Protein AF-A0A8S9ULP1-F1 (afdb_monomer_lite)

Sequence (99 aa):
MKEGSFRSEKENVDEDILQCGKGPFAVEVDIMQPIDPDKAPKGVRITPGGIRKGAAGISVAFIHPKGNDATALSGEGVLIELVQAPDNIIKAFEAIKEK

Structure (mmCIF, N/CA/C/O backbone):
data_AF-A0A8S9ULP1-F1
#
_entry.id   AF-A0A8S9ULP1-F1
#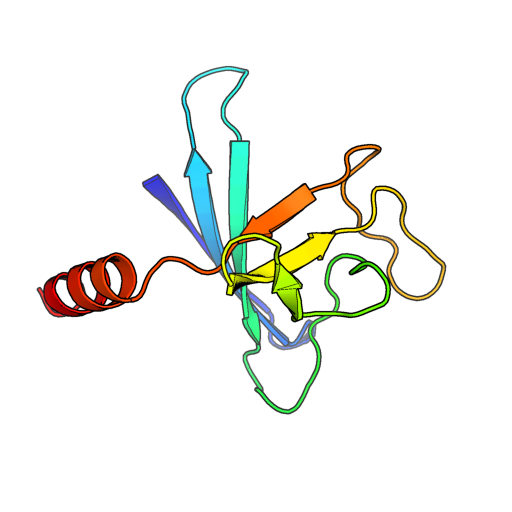
loop_
_atom_site.group_PDB
_atom_site.id
_atom_site.type_symbol
_atom_site.label_atom_id
_atom_site.label_alt_id
_atom_site.label_comp_id
_atom_site.label_asym_id
_atom_site.label_entity_id
_atom_site.label_seq_id
_atom_site.pdbx_PDB_ins_code
_atom_site.Cartn_x
_atom_site.Cartn_y
_atom_site.Cartn_z
_atom_site.occupancy
_atom_site.B_iso_or_equiv
_atom_site.auth_seq_id
_atom_site.auth_comp_id
_atom_site.auth_asym_id
_atom_site.auth_atom_id
_atom_site.pdbx_PDB_model_num
ATOM 1 N N . MET A 1 1 ? -0.598 6.091 14.128 1.00 67.00 1 MET A N 1
ATOM 2 C CA . MET A 1 1 ? -1.226 7.428 14.149 1.00 67.00 1 MET A CA 1
ATOM 3 C C . MET A 1 1 ? -0.745 8.157 12.904 1.00 67.00 1 MET A C 1
ATOM 5 O O . MET A 1 1 ? 0.268 7.736 12.359 1.00 67.00 1 MET A O 1
ATOM 9 N N . LYS A 1 2 ? -1.487 9.141 12.387 1.00 81.88 2 LYS A N 1
ATOM 10 C CA . LYS A 1 2 ? -1.011 9.937 11.248 1.00 81.88 2 LYS A CA 1
ATOM 11 C C . LYS A 1 2 ? 0.056 10.902 11.750 1.00 81.88 2 LYS A C 1
ATOM 13 O O . LYS A 1 2 ? -0.243 11.701 12.632 1.00 81.88 2 LYS A O 1
ATOM 18 N N . GLU A 1 3 ? 1.260 10.790 11.211 1.00 92.44 3 GLU A N 1
ATOM 19 C CA . GLU A 1 3 ? 2.411 11.614 11.590 1.00 92.44 3 GLU A CA 1
ATOM 20 C C . GLU A 1 3 ? 2.602 12.786 10.620 1.00 92.44 3 GLU A C 1
ATOM 22 O O . GLU A 1 3 ? 3.094 13.842 11.013 1.00 92.44 3 GLU A O 1
ATOM 27 N N . GLY A 1 4 ? 2.154 12.648 9.368 1.00 92.38 4 GLY A N 1
ATOM 28 C CA . GLY A 1 4 ? 2.298 13.704 8.372 1.00 92.38 4 GLY A CA 1
ATOM 29 C C . GLY A 1 4 ? 1.464 13.498 7.115 1.00 92.38 4 GLY A C 1
ATOM 30 O O . GLY A 1 4 ? 0.715 12.528 6.982 1.00 92.38 4 GLY A O 1
ATOM 31 N N . SER A 1 5 ? 1.614 14.444 6.195 1.00 92.62 5 SER A N 1
ATOM 32 C CA . SER A 1 5 ? 1.148 14.340 4.816 1.00 92.62 5 SER A CA 1
ATOM 33 C C . SER A 1 5 ? 2.210 14.907 3.884 1.00 92.62 5 SER A C 1
ATOM 35 O O . SER A 1 5 ? 2.898 15.869 4.240 1.00 92.62 5 SER A O 1
ATOM 37 N N . PHE A 1 6 ? 2.299 14.357 2.681 1.00 91.00 6 PHE A N 1
ATOM 38 C CA . PHE A 1 6 ? 3.182 14.837 1.627 1.00 91.00 6 PHE A CA 1
ATOM 39 C C . PHE A 1 6 ? 2.437 14.874 0.292 1.00 91.00 6 PHE A C 1
ATOM 41 O O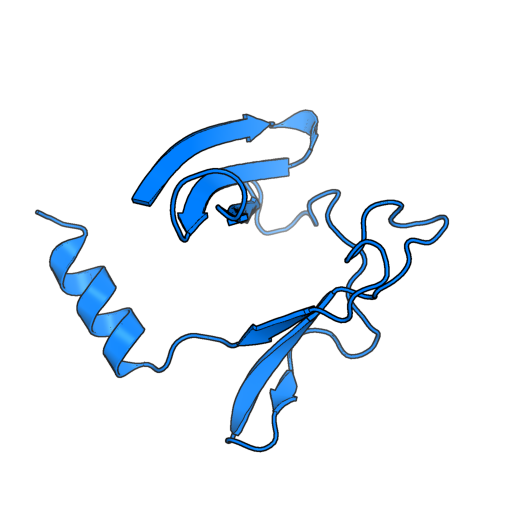 . PHE A 1 6 ? 1.572 14.051 0.015 1.00 91.00 6 PHE A O 1
ATOM 48 N N . ARG A 1 7 ? 2.743 15.871 -0.541 1.00 92.12 7 ARG A N 1
ATOM 49 C CA . ARG A 1 7 ? 2.105 16.047 -1.847 1.00 92.12 7 ARG A CA 1
ATOM 50 C C . ARG A 1 7 ? 3.143 16.450 -2.883 1.00 92.12 7 ARG A C 1
ATOM 52 O O . ARG A 1 7 ? 3.856 17.435 -2.702 1.00 92.12 7 ARG A O 1
ATOM 59 N N . SER A 1 8 ? 3.195 15.715 -3.989 1.00 88.19 8 SER A N 1
ATOM 60 C CA . SER A 1 8 ? 4.108 15.940 -5.107 1.00 88.19 8 SER A CA 1
ATOM 61 C C . SER A 1 8 ? 3.380 15.818 -6.441 1.00 88.19 8 SER A C 1
ATOM 63 O O . SER A 1 8 ? 3.087 14.722 -6.918 1.00 88.19 8 SER A O 1
ATOM 65 N N . GLU A 1 9 ? 3.146 16.954 -7.099 1.00 8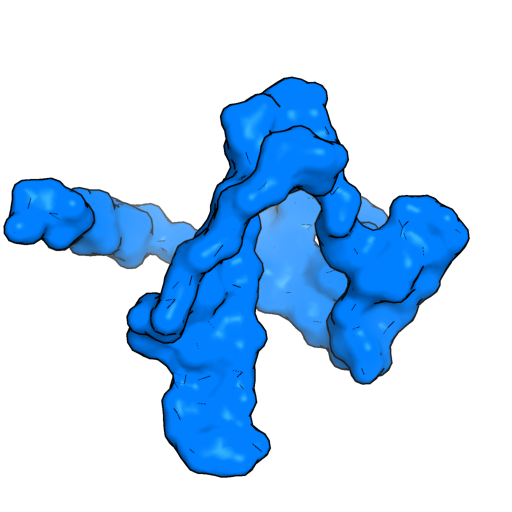9.88 9 GLU A N 1
ATOM 66 C CA . GLU A 1 9 ? 2.570 16.990 -8.451 1.00 89.88 9 GLU A CA 1
ATOM 67 C C . GLU A 1 9 ? 3.488 16.325 -9.483 1.00 89.88 9 GLU A C 1
ATOM 69 O O . GLU A 1 9 ? 3.022 15.636 -10.387 1.00 89.88 9 GLU A O 1
ATOM 74 N N . LYS A 1 10 ? 4.808 16.479 -9.319 1.00 85.25 10 LYS A N 1
ATOM 75 C CA . LYS A 1 10 ? 5.817 15.892 -10.211 1.00 85.25 10 LYS A CA 1
ATOM 76 C C . LYS A 1 10 ? 5.780 14.362 -10.202 1.00 85.25 10 LYS A C 1
ATOM 78 O O . LYS A 1 10 ? 6.000 13.741 -11.239 1.00 85.25 10 LYS A O 1
ATOM 83 N N . GLU A 1 11 ? 5.555 13.769 -9.034 1.00 81.06 11 GLU A N 1
ATOM 84 C CA . GLU A 1 11 ? 5.514 12.312 -8.865 1.00 81.06 11 GLU A CA 1
ATOM 85 C C . GLU A 1 11 ? 4.084 11.748 -8.936 1.00 81.06 11 GLU A C 1
ATOM 87 O O . GLU A 1 11 ? 3.910 10.531 -8.909 1.00 81.06 11 GLU A O 1
ATOM 92 N N . ASN A 1 12 ? 3.079 12.619 -9.100 1.00 84.00 12 ASN A N 1
ATOM 93 C CA . ASN A 1 12 ? 1.651 12.302 -9.072 1.00 84.00 12 ASN A CA 1
ATOM 94 C C . ASN A 1 12 ? 1.197 11.619 -7.769 1.00 84.00 12 ASN A C 1
ATOM 96 O O . ASN A 1 12 ? 0.431 10.659 -7.810 1.00 84.00 12 ASN A O 1
ATOM 100 N N . VAL A 1 13 ? 1.676 12.097 -6.619 1.00 84.88 13 VAL A N 1
ATOM 101 C CA . VAL A 1 13 ? 1.423 11.477 -5.307 1.00 84.88 13 VAL A CA 1
ATOM 102 C C . VAL A 1 13 ? 0.869 12.491 -4.316 1.00 84.88 13 VAL A C 1
ATOM 104 O O . VAL A 1 13 ? 1.387 13.599 -4.189 1.00 84.88 13 VAL A O 1
ATOM 107 N N . ASP A 1 14 ? -0.163 12.080 -3.593 1.00 87.56 14 ASP A N 1
ATOM 108 C CA . ASP A 1 14 ? -0.683 12.705 -2.382 1.00 87.56 14 ASP A CA 1
ATOM 109 C C . ASP A 1 14 ? -0.739 11.611 -1.315 1.00 87.56 14 ASP A C 1
ATOM 111 O O . ASP A 1 14 ? -1.368 10.580 -1.540 1.00 87.56 14 ASP A O 1
ATOM 115 N N . GLU A 1 15 ? -0.026 11.761 -0.207 1.00 87.00 15 GLU A N 1
ATOM 116 C CA . GLU A 1 15 ? 0.166 10.672 0.747 1.00 87.00 15 GLU A CA 1
ATOM 117 C C . GLU A 1 15 ? -0.023 11.100 2.193 1.00 87.00 15 GLU A C 1
ATOM 119 O O . GLU A 1 15 ? 0.341 12.206 2.602 1.00 87.00 15 GLU A O 1
ATOM 124 N N . ASP A 1 16 ? -0.584 10.176 2.966 1.00 88.69 16 ASP A N 1
ATOM 125 C CA . ASP A 1 16 ? -0.634 10.246 4.415 1.00 88.69 16 ASP A CA 1
ATOM 126 C C . ASP A 1 16 ? 0.430 9.325 4.998 1.00 88.69 16 ASP A C 1
ATOM 128 O O . ASP A 1 16 ? 0.426 8.118 4.758 1.00 88.69 16 ASP A O 1
ATOM 132 N N . ILE A 1 17 ? 1.309 9.910 5.805 1.00 86.75 17 ILE A N 1
ATOM 133 C CA . ILE A 1 17 ? 2.401 9.216 6.477 1.00 86.75 17 ILE A CA 1
ATOM 134 C C . ILE A 1 17 ? 1.866 8.747 7.824 1.00 86.75 17 ILE A C 1
ATOM 136 O O . ILE A 1 17 ? 1.510 9.557 8.692 1.00 86.75 17 ILE A O 1
ATOM 140 N N . LEU A 1 18 ? 1.743 7.436 7.996 1.00 88.69 18 LEU A N 1
ATOM 141 C CA . LEU A 1 18 ? 1.236 6.824 9.218 1.00 88.69 18 LEU A CA 1
ATOM 142 C C . LEU A 1 18 ? 2.360 6.093 9.940 1.00 88.69 18 LEU A C 1
ATOM 144 O O . LEU A 1 18 ? 3.127 5.378 9.322 1.00 88.69 18 LEU A O 1
ATOM 148 N N . GLN A 1 19 ? 2.392 6.153 11.265 1.00 88.31 19 GLN A N 1
ATOM 149 C CA . GLN A 1 19 ? 3.275 5.304 12.060 1.00 88.31 19 GLN A CA 1
ATOM 150 C C . GLN A 1 19 ? 2.484 4.225 12.800 1.00 88.31 19 GLN A C 1
ATOM 152 O O . GLN A 1 19 ? 1.489 4.503 13.484 1.00 88.31 19 GLN A O 1
ATOM 157 N N . CYS A 1 20 ? 2.950 2.985 12.715 1.00 85.62 20 CYS A N 1
ATOM 158 C CA . CYS A 1 20 ? 2.477 1.859 13.504 1.00 85.62 20 CYS A CA 1
ATOM 159 C C . CYS A 1 20 ? 3.553 1.433 14.513 1.00 85.62 20 CYS A C 1
ATOM 161 O O . CYS A 1 20 ? 4.688 1.149 14.147 1.00 85.62 20 CYS A O 1
ATOM 163 N N . GLY A 1 21 ? 3.202 1.374 15.799 1.00 83.38 21 GLY A N 1
ATOM 164 C CA . GLY A 1 21 ? 4.143 1.042 16.875 1.00 83.38 21 GLY A CA 1
ATOM 165 C C . GLY A 1 21 ? 4.840 2.258 17.503 1.00 83.38 21 GLY A C 1
ATOM 166 O O . GLY A 1 21 ? 4.449 3.408 17.286 1.00 83.38 21 GLY A O 1
ATOM 167 N N . LYS A 1 22 ? 5.831 1.992 18.365 1.00 80.12 22 LYS A N 1
ATOM 168 C CA . LYS A 1 22 ? 6.575 2.998 19.145 1.00 80.12 22 LYS A CA 1
ATOM 169 C C . LYS A 1 22 ? 8.043 2.602 19.300 1.00 80.12 22 LYS A C 1
ATOM 171 O O . LYS A 1 22 ? 8.366 1.416 19.355 1.00 80.12 22 LYS A O 1
ATOM 176 N N . GLY A 1 23 ? 8.904 3.602 19.484 1.00 78.94 23 GLY A N 1
ATOM 177 C CA . GLY A 1 23 ? 10.329 3.390 19.731 1.00 78.94 23 GLY A CA 1
ATOM 178 C C . GLY A 1 23 ? 11.067 2.856 18.495 1.00 78.94 23 GLY A C 1
ATOM 179 O O . GLY A 1 23 ? 10.583 3.038 17.381 1.00 78.94 23 GLY A O 1
ATOM 180 N N . PRO A 1 24 ? 12.215 2.180 18.672 1.00 77.00 24 PRO A N 1
ATOM 181 C CA . PRO A 1 24 ? 13.083 1.755 17.566 1.00 77.00 24 PRO A CA 1
ATOM 182 C C . PRO A 1 24 ? 12.453 0.793 16.546 1.00 77.00 24 PRO A C 1
ATOM 184 O O . PRO A 1 24 ? 13.047 0.547 15.505 1.00 77.00 24 PRO A O 1
ATOM 187 N N . PHE A 1 25 ? 11.283 0.227 16.850 1.00 71.31 25 PHE A N 1
ATOM 188 C CA . PHE A 1 25 ? 10.572 -0.731 15.999 1.00 71.31 25 PHE A CA 1
ATOM 189 C C . PHE A 1 25 ? 9.291 -0.153 15.390 1.00 71.31 25 PHE A C 1
ATOM 191 O O . PHE A 1 25 ? 8.458 -0.904 14.886 1.00 71.31 25 PHE A O 1
ATOM 198 N N . ALA A 1 26 ? 9.086 1.161 15.497 1.00 75.94 26 ALA A N 1
ATOM 199 C CA . ALA A 1 26 ? 7.983 1.810 14.817 1.00 75.94 26 ALA A CA 1
ATOM 200 C C . ALA A 1 26 ? 8.158 1.689 13.295 1.00 75.94 26 ALA A C 1
ATOM 202 O O . ALA A 1 26 ? 9.255 1.878 12.773 1.00 75.94 26 ALA A O 1
ATOM 203 N N . VAL A 1 27 ? 7.071 1.357 12.606 1.00 73.44 27 VAL A N 1
ATOM 204 C CA . VAL A 1 27 ? 7.021 1.215 11.151 1.00 73.44 27 VAL A CA 1
ATOM 205 C C . VAL A 1 27 ? 6.247 2.393 10.589 1.00 73.44 27 VAL A C 1
ATOM 207 O O . VAL A 1 27 ? 5.100 2.615 10.978 1.00 73.44 27 VAL A O 1
ATOM 210 N N . GLU A 1 28 ? 6.873 3.129 9.681 1.00 82.12 28 GLU A N 1
ATOM 211 C CA . GLU A 1 28 ? 6.201 4.124 8.856 1.00 82.12 28 GLU A CA 1
ATOM 212 C C . GLU A 1 28 ? 5.485 3.430 7.689 1.00 82.12 28 GLU A C 1
ATOM 214 O O . GLU A 1 28 ? 5.982 2.462 7.111 1.00 82.12 28 GLU A O 1
ATOM 219 N N . VAL A 1 29 ? 4.271 3.880 7.403 1.00 81.62 29 VAL A N 1
ATOM 220 C CA . 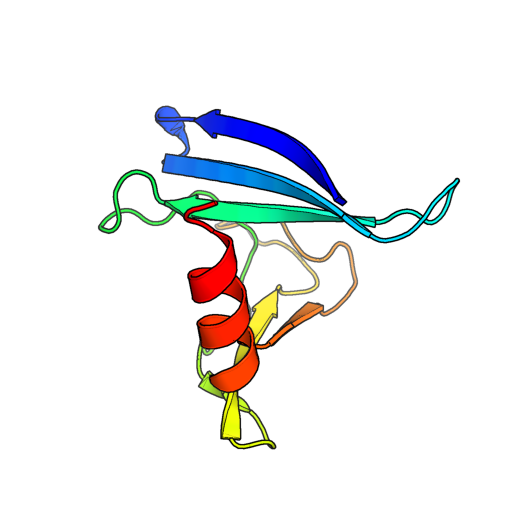VAL A 1 29 ? 3.374 3.364 6.378 1.00 81.62 29 VAL A CA 1
ATOM 221 C C . VAL A 1 29 ? 2.824 4.557 5.614 1.00 81.62 29 VAL A C 1
ATOM 223 O O . VAL A 1 29 ? 1.940 5.259 6.108 1.00 81.62 29 VAL A O 1
ATOM 226 N N . ASP A 1 30 ? 3.308 4.732 4.391 1.00 81.00 30 ASP A N 1
ATOM 227 C CA . ASP A 1 30 ? 2.840 5.783 3.494 1.00 81.00 30 ASP A CA 1
ATOM 228 C C . ASP A 1 30 ? 1.630 5.289 2.706 1.00 81.00 30 ASP A C 1
ATOM 230 O O . ASP A 1 30 ? 1.709 4.389 1.861 1.00 81.00 30 ASP A O 1
ATOM 234 N N . ILE A 1 31 ? 0.472 5.870 3.005 1.00 80.31 31 ILE A N 1
ATOM 235 C CA . ILE A 1 31 ? -0.761 5.629 2.264 1.00 80.31 31 ILE A CA 1
ATOM 236 C C . ILE A 1 31 ? -0.828 6.656 1.140 1.00 80.31 31 ILE A C 1
ATOM 238 O O . ILE A 1 31 ? -1.276 7.783 1.335 1.00 80.31 31 ILE A O 1
ATOM 242 N N . MET A 1 32 ? -0.375 6.250 -0.041 1.00 78.62 32 MET A N 1
ATOM 243 C CA . MET A 1 32 ? -0.383 7.076 -1.245 1.00 78.62 32 MET A CA 1
ATOM 244 C C . MET A 1 32 ? -1.702 6.954 -2.013 1.00 78.62 32 MET A C 1
ATOM 246 O O . MET A 1 32 ? -2.207 5.851 -2.240 1.00 78.62 32 MET A O 1
ATOM 250 N N . GLN A 1 33 ? -2.200 8.082 -2.509 1.00 79.50 33 GLN A N 1
ATOM 251 C CA . GLN A 1 33 ? -3.200 8.162 -3.568 1.00 79.50 33 GLN A CA 1
ATOM 252 C C . GLN A 1 33 ? -2.644 8.973 -4.753 1.00 79.50 33 GLN A C 1
ATOM 254 O O . GLN A 1 33 ? -1.873 9.918 -4.555 1.00 79.50 33 GLN A O 1
ATOM 259 N N . PRO A 1 34 ? -3.001 8.625 -5.999 1.00 77.94 34 PRO A N 1
ATOM 260 C CA . PRO A 1 34 ? -2.624 9.434 -7.146 1.00 77.94 34 PRO A CA 1
ATOM 261 C C . PRO A 1 34 ? -3.379 10.770 -7.138 1.00 77.94 34 PRO A C 1
ATOM 263 O O . PRO A 1 34 ? -4.584 10.800 -6.892 1.00 77.94 34 PRO A O 1
ATOM 266 N N . ILE A 1 35 ? -2.682 11.874 -7.434 1.00 85.25 35 ILE A N 1
ATOM 267 C CA . ILE A 1 35 ? -3.323 13.196 -7.596 1.00 85.25 35 ILE A CA 1
ATOM 268 C C . ILE A 1 35 ? -4.218 13.197 -8.842 1.00 85.25 35 ILE A C 1
ATOM 270 O O . ILE A 1 35 ? -5.354 13.664 -8.802 1.00 85.25 35 ILE A O 1
ATOM 274 N N . ASP A 1 36 ? -3.684 12.678 -9.943 1.00 84.00 36 ASP A N 1
ATOM 275 C CA . ASP A 1 36 ? -4.384 12.402 -11.190 1.00 84.00 36 ASP A CA 1
ATOM 276 C C . ASP A 1 36 ? -4.650 10.889 -11.273 1.00 84.00 36 ASP A C 1
ATOM 278 O O . ASP A 1 36 ? -3.688 10.123 -11.414 1.00 84.00 36 ASP A O 1
ATOM 282 N N . PRO A 1 37 ? -5.916 10.443 -11.182 1.00 77.50 37 PRO A N 1
ATOM 283 C CA . PRO A 1 37 ? -6.264 9.024 -11.162 1.00 77.50 37 PRO A CA 1
ATOM 284 C C . PRO A 1 37 ? -5.917 8.292 -12.467 1.00 77.50 37 PRO A C 1
ATOM 286 O O . PRO A 1 37 ? -5.788 7.068 -12.449 1.00 77.50 37 PRO A O 1
ATOM 289 N N . ASP A 1 38 ? -5.715 9.017 -13.572 1.00 77.25 38 ASP A N 1
ATOM 290 C CA . ASP A 1 38 ? -5.375 8.440 -14.875 1.00 77.25 38 ASP A CA 1
ATOM 291 C C . ASP A 1 38 ? -3.855 8.252 -15.065 1.00 77.25 38 ASP A C 1
ATOM 293 O O . ASP A 1 38 ? -3.408 7.693 -16.073 1.00 77.25 38 ASP A O 1
ATOM 297 N N . LYS A 1 39 ? -3.027 8.687 -14.100 1.00 62.75 39 LYS A N 1
ATOM 298 C CA . LYS A 1 39 ? -1.562 8.546 -14.130 1.00 62.75 39 LYS A CA 1
ATOM 299 C C . LYS A 1 39 ? -1.057 7.646 -13.001 1.00 62.75 39 LYS A C 1
ATOM 301 O O . LYS A 1 39 ? -1.339 7.862 -11.827 1.00 62.75 39 LYS A O 1
ATOM 306 N N . ALA A 1 40 ? -0.223 6.662 -13.334 1.00 57.41 40 ALA A N 1
ATOM 307 C CA . ALA A 1 40 ? 0.422 5.831 -12.318 1.00 57.41 40 ALA A CA 1
ATOM 308 C C . ALA A 1 40 ? 1.496 6.641 -11.554 1.00 57.41 40 ALA A C 1
ATOM 310 O O . ALA A 1 40 ? 2.362 7.236 -12.204 1.00 57.41 40 ALA A O 1
ATOM 311 N N . PRO A 1 41 ? 1.482 6.672 -10.208 1.00 59.56 41 PRO A N 1
ATOM 312 C CA . PRO A 1 41 ? 2.558 7.281 -9.430 1.00 59.56 41 PRO A CA 1
ATOM 313 C C . PRO A 1 41 ? 3.868 6.498 -9.607 1.00 59.56 41 PRO A C 1
ATOM 315 O O . PRO A 1 41 ? 3.845 5.287 -9.859 1.00 59.56 41 PRO A O 1
ATOM 318 N N . LYS A 1 42 ? 5.027 7.160 -9.455 1.00 65.38 42 LYS A N 1
ATOM 319 C CA . LYS A 1 42 ? 6.340 6.482 -9.443 1.00 65.38 42 LYS A CA 1
ATOM 320 C C . LYS A 1 42 ? 6.526 5.710 -8.129 1.00 65.38 42 LYS A C 1
ATOM 322 O O . LYS A 1 42 ? 7.222 6.156 -7.227 1.00 65.38 42 LYS A O 1
ATOM 327 N N . GLY A 1 43 ? 5.834 4.581 -8.009 1.00 71.44 43 GLY A N 1
ATOM 328 C CA . GLY A 1 43 ? 5.704 3.823 -6.767 1.00 71.44 43 GLY A CA 1
ATOM 329 C C . GLY A 1 43 ? 6.633 2.614 -6.638 1.00 71.44 43 GLY A C 1
ATOM 330 O O . GLY A 1 43 ? 7.544 2.375 -7.433 1.00 71.44 43 GLY A O 1
ATOM 331 N N . VAL A 1 44 ? 6.360 1.823 -5.605 1.00 79.62 44 VAL A N 1
ATOM 332 C CA . VAL A 1 44 ? 7.005 0.533 -5.344 1.00 79.62 44 VAL A CA 1
ATOM 333 C C . VAL A 1 44 ? 6.693 -0.494 -6.432 1.00 79.62 44 VAL A C 1
ATOM 335 O O . VAL A 1 44 ? 5.605 -0.516 -7.013 1.00 79.62 44 VAL A O 1
ATOM 338 N N . ARG A 1 45 ? 7.634 -1.406 -6.683 1.00 88.25 45 ARG A N 1
ATOM 339 C CA . ARG A 1 45 ? 7.414 -2.525 -7.597 1.00 88.25 45 ARG A CA 1
ATOM 340 C C . ARG A 1 45 ? 6.328 -3.447 -7.050 1.00 88.25 45 ARG A C 1
ATOM 342 O O . ARG A 1 45 ? 6.559 -4.175 -6.089 1.00 88.25 45 ARG A O 1
ATOM 349 N N . ILE A 1 46 ? 5.182 -3.506 -7.715 1.00 90.19 46 ILE A N 1
ATOM 350 C CA . ILE A 1 46 ? 4.147 -4.507 -7.433 1.00 90.19 46 ILE A CA 1
ATOM 351 C C . ILE A 1 46 ? 4.504 -5.829 -8.126 1.00 90.19 46 ILE A C 1
ATOM 353 O O . ILE A 1 46 ? 5.032 -5.859 -9.241 1.00 90.19 46 ILE A O 1
ATOM 357 N N . THR A 1 47 ? 4.252 -6.948 -7.450 1.00 91.38 47 THR A N 1
ATOM 358 C CA . THR A 1 47 ? 4.401 -8.285 -8.044 1.00 91.38 47 THR A CA 1
ATOM 359 C C . THR A 1 47 ? 3.459 -8.470 -9.245 1.00 91.38 47 THR A C 1
ATOM 361 O O . THR A 1 47 ? 2.377 -7.873 -9.285 1.00 91.38 47 THR A O 1
ATOM 364 N N . PRO A 1 48 ? 3.818 -9.315 -10.230 1.00 89.19 48 PRO A N 1
ATOM 365 C CA . PRO A 1 48 ? 2.910 -9.643 -11.323 1.00 89.19 48 PRO A CA 1
ATOM 366 C C . PRO A 1 48 ? 1.551 -10.142 -10.810 1.00 89.19 48 PRO A C 1
ATOM 368 O O . PRO A 1 48 ? 1.482 -10.940 -9.877 1.00 89.19 48 PRO A O 1
ATOM 371 N N . GLY A 1 49 ? 0.471 -9.676 -11.438 1.00 86.25 49 GLY A N 1
ATOM 372 C CA . GLY A 1 49 ? -0.906 -10.030 -11.076 1.00 86.25 49 GLY A CA 1
ATOM 373 C C . GLY A 1 49 ? -1.688 -8.928 -10.360 1.00 86.25 49 GLY A C 1
ATOM 374 O O . GLY A 1 49 ? -2.900 -9.067 -10.240 1.00 86.25 49 GLY A O 1
ATOM 375 N N . GLY A 1 50 ? -1.032 -7.840 -9.934 1.00 86.38 50 GLY A N 1
ATOM 376 C CA . GLY A 1 50 ? -1.707 -6.649 -9.404 1.00 86.38 50 GLY A CA 1
ATOM 377 C C . GLY A 1 50 ? -2.678 -6.952 -8.255 1.00 86.38 50 GLY A C 1
ATOM 378 O O . GLY A 1 50 ? -2.455 -7.876 -7.465 1.00 86.38 50 GLY A O 1
ATOM 379 N N . ILE A 1 51 ? -3.756 -6.166 -8.173 1.00 90.44 51 ILE A N 1
ATOM 380 C CA . ILE A 1 51 ? -4.854 -6.394 -7.227 1.00 90.44 51 ILE A CA 1
ATOM 381 C C . ILE A 1 51 ? -5.678 -7.596 -7.697 1.00 90.44 51 ILE A C 1
ATOM 383 O O . ILE A 1 51 ? -6.226 -7.591 -8.799 1.00 90.44 51 ILE A O 1
ATOM 387 N N . ARG A 1 52 ? -5.809 -8.613 -6.844 1.00 91.62 52 ARG A N 1
ATOM 388 C CA . ARG A 1 52 ? -6.567 -9.840 -7.137 1.00 91.62 52 ARG A CA 1
ATOM 389 C C . ARG A 1 52 ? -7.249 -10.397 -5.895 1.00 91.62 52 ARG A C 1
ATOM 391 O O . ARG A 1 52 ? -6.938 -9.996 -4.781 1.00 91.62 52 ARG A O 1
ATOM 398 N N . LYS A 1 53 ? -8.173 -11.343 -6.065 1.00 91.81 53 LYS A N 1
ATOM 399 C CA . LYS A 1 53 ? -8.789 -12.041 -4.930 1.00 91.81 53 LYS A CA 1
ATOM 400 C C . LYS A 1 53 ? -7.799 -13.029 -4.312 1.00 91.81 53 LYS A C 1
ATOM 402 O O . LYS A 1 53 ? -7.297 -13.914 -5.000 1.00 91.81 53 LYS A O 1
ATOM 407 N N . GLY A 1 54 ? -7.502 -12.838 -3.028 1.00 88.00 54 GLY A N 1
ATOM 408 C CA . GLY A 1 54 ? -6.710 -13.761 -2.219 1.00 88.00 54 GLY A CA 1
ATOM 409 C C . GLY A 1 54 ? -7.533 -14.961 -1.742 1.00 88.00 54 GLY A C 1
ATOM 410 O O . GLY A 1 54 ? -8.728 -15.065 -2.021 1.00 88.00 54 GLY A O 1
ATOM 411 N N . ALA A 1 55 ? -6.904 -15.853 -0.972 1.00 87.56 55 ALA A N 1
ATOM 412 C CA . ALA A 1 55 ? -7.532 -17.088 -0.486 1.00 87.56 55 ALA A CA 1
ATOM 413 C C . ALA A 1 55 ? -8.794 -16.847 0.366 1.00 87.56 55 ALA A C 1
ATOM 415 O O . ALA A 1 55 ? -9.719 -17.650 0.343 1.00 87.56 55 ALA A O 1
ATOM 416 N N . ALA A 1 56 ? -8.857 -15.716 1.073 1.00 84.81 56 ALA A N 1
ATOM 417 C CA . ALA A 1 56 ? -10.012 -15.316 1.875 1.00 84.81 56 ALA A CA 1
ATOM 418 C C . ALA A 1 56 ? -11.130 -14.624 1.062 1.00 84.81 56 ALA A C 1
ATOM 420 O O . ALA A 1 56 ? -12.085 -14.119 1.643 1.00 84.81 56 ALA A O 1
ATOM 421 N N .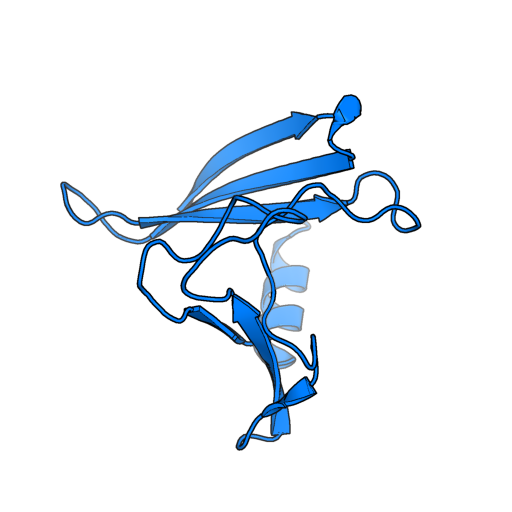 GLY A 1 57 ? -11.003 -14.518 -0.267 1.00 88.69 57 GLY A N 1
ATOM 422 C CA . GLY A 1 57 ? -11.944 -13.770 -1.115 1.00 88.69 57 GLY A CA 1
ATOM 423 C C . GLY A 1 57 ? -11.831 -12.241 -0.995 1.00 88.69 57 GLY A C 1
ATOM 424 O O . GLY A 1 57 ? -12.597 -11.500 -1.619 1.00 88.69 57 GLY A O 1
ATOM 425 N N . ILE A 1 58 ? -10.855 -11.752 -0.229 1.00 86.69 58 ILE A N 1
ATOM 426 C CA . ILE A 1 58 ? -10.552 -10.327 -0.060 1.00 86.69 58 ILE A CA 1
ATOM 427 C C . ILE A 1 58 ? -9.555 -9.897 -1.141 1.00 86.69 58 ILE A C 1
ATOM 429 O O . ILE A 1 58 ? -8.747 -10.699 -1.612 1.00 86.69 58 ILE A O 1
ATOM 433 N N . SER A 1 59 ? -9.656 -8.648 -1.595 1.00 87.19 59 SER A N 1
ATOM 434 C CA . SER A 1 59 ? -8.718 -8.096 -2.573 1.00 87.19 59 SER A CA 1
ATOM 435 C C . SER A 1 59 ? -7.338 -7.902 -1.935 1.00 87.19 59 SER A C 1
ATOM 437 O O . SER A 1 59 ? -7.237 -7.318 -0.858 1.00 87.19 59 SER A O 1
ATOM 439 N N . VAL A 1 60 ? -6.294 -8.385 -2.604 1.00 91.44 60 VAL A N 1
ATOM 440 C CA . VAL A 1 60 ? -4.899 -8.319 -2.157 1.00 91.44 60 VAL A CA 1
ATOM 441 C C . VAL A 1 60 ? -3.976 -7.884 -3.291 1.00 91.44 60 VAL A C 1
ATOM 443 O O . VAL A 1 60 ? -4.249 -8.163 -4.461 1.00 91.44 60 VAL A O 1
ATOM 446 N N . ALA A 1 61 ? -2.861 -7.252 -2.948 1.00 92.00 61 ALA A N 1
ATOM 447 C CA . ALA A 1 61 ? -1.725 -7.002 -3.833 1.00 92.00 61 ALA A CA 1
ATOM 448 C C . ALA A 1 61 ? -0.425 -7.266 -3.065 1.00 92.00 61 ALA A C 1
ATOM 450 O O . ALA A 1 61 ? -0.434 -7.323 -1.841 1.00 92.00 61 ALA A O 1
ATOM 451 N N . PHE A 1 62 ? 0.698 -7.427 -3.766 1.00 92.69 62 PHE A N 1
ATOM 452 C CA . PHE A 1 62 ? 1.986 -7.634 -3.099 1.00 92.69 62 PHE A CA 1
ATOM 453 C C . PHE A 1 62 ? 3.036 -6.687 -3.648 1.00 92.69 62 PHE A C 1
ATOM 455 O O . PHE A 1 62 ? 3.172 -6.571 -4.870 1.00 92.69 62 PHE A O 1
ATOM 462 N N . ILE A 1 63 ? 3.815 -6.083 -2.756 1.00 91.69 63 ILE A N 1
ATOM 463 C CA . ILE A 1 63 ? 5.036 -5.362 -3.107 1.00 91.69 63 ILE A CA 1
ATOM 464 C C . ILE A 1 63 ? 6.146 -6.396 -3.269 1.00 91.69 63 ILE A C 1
ATOM 466 O O . ILE A 1 63 ? 6.370 -7.241 -2.401 1.00 91.69 63 ILE A O 1
ATOM 470 N N . HIS A 1 64 ? 6.822 -6.358 -4.412 1.00 93.44 64 HIS A N 1
ATOM 471 C CA . HIS A 1 64 ? 7.906 -7.271 -4.725 1.00 93.44 64 HIS A CA 1
ATOM 472 C C . HIS A 1 64 ? 9.087 -7.022 -3.763 1.00 93.44 64 HIS A C 1
ATOM 474 O O . HIS A 1 64 ? 9.439 -5.864 -3.541 1.00 93.44 64 HIS A O 1
ATOM 480 N N . PRO A 1 65 ? 9.775 -8.066 -3.260 1.00 91.44 65 PRO A N 1
ATOM 481 C CA . PRO A 1 65 ? 10.906 -7.906 -2.333 1.00 91.44 65 PRO A CA 1
ATOM 482 C C . PRO A 1 65 ? 12.122 -7.179 -2.917 1.00 91.44 65 PRO A C 1
ATOM 484 O O . PRO A 1 65 ? 13.037 -6.813 -2.197 1.00 91.44 65 PRO A O 1
ATOM 487 N N . LYS A 1 66 ? 12.181 -7.044 -4.241 1.00 93.38 66 LYS A N 1
ATOM 488 C CA . LYS A 1 66 ? 13.329 -6.502 -4.976 1.00 93.38 66 LYS A CA 1
ATOM 489 C C . LYS A 1 66 ? 12.861 -5.585 -6.090 1.00 93.38 66 LYS A C 1
ATOM 491 O O . LYS A 1 66 ? 12.007 -6.009 -6.871 1.00 93.38 66 LYS A O 1
ATOM 496 N N . GLY A 1 67 ? 13.464 -4.409 -6.214 1.00 88.81 67 GLY A N 1
ATOM 497 C CA . GLY A 1 67 ? 13.219 -3.483 -7.320 1.00 88.81 67 GLY A CA 1
ATOM 498 C C . GLY A 1 67 ? 13.618 -4.043 -8.691 1.00 88.81 67 GLY A C 1
ATOM 499 O O . GLY A 1 67 ? 14.099 -5.175 -8.823 1.00 88.81 67 GLY A O 1
ATOM 500 N N . ASN A 1 68 ? 13.383 -3.255 -9.733 1.00 87.25 68 ASN A N 1
ATOM 501 C CA . ASN A 1 68 ? 13.863 -3.484 -11.098 1.00 87.25 68 ASN A CA 1
ATOM 502 C C . ASN A 1 68 ? 14.103 -2.143 -11.816 1.00 87.25 68 ASN A C 1
ATOM 504 O O . ASN A 1 68 ? 13.852 -1.082 -11.249 1.00 87.25 68 ASN A O 1
ATOM 508 N N . ASP A 1 69 ? 14.533 -2.200 -13.076 1.00 84.25 69 ASP A N 1
ATOM 509 C CA . ASP A 1 69 ? 14.862 -1.007 -13.871 1.00 84.25 69 ASP A CA 1
ATOM 510 C C . ASP A 1 69 ? 13.670 -0.054 -14.079 1.00 84.25 69 ASP A C 1
ATOM 512 O O . ASP A 1 69 ? 13.860 1.140 -14.281 1.00 84.25 69 ASP A O 1
ATOM 516 N N . ALA A 1 70 ? 12.436 -0.565 -14.008 1.00 80.50 70 ALA A N 1
ATOM 517 C CA . ALA A 1 70 ? 11.218 0.236 -14.146 1.00 80.50 70 ALA A CA 1
ATOM 518 C C . ALA A 1 70 ? 10.754 0.866 -12.819 1.00 80.50 70 ALA A C 1
ATOM 520 O O . ALA A 1 70 ? 10.136 1.927 -12.817 1.00 80.50 70 ALA A O 1
ATOM 521 N N . THR A 1 71 ? 11.032 0.204 -11.694 1.00 80.19 71 THR A N 1
ATOM 522 C CA . THR A 1 71 ? 10.587 0.571 -10.343 1.00 80.19 71 THR A CA 1
ATOM 523 C C . THR A 1 71 ? 11.663 0.151 -9.346 1.00 80.19 71 THR A C 1
ATOM 525 O O . THR A 1 71 ? 11.744 -1.012 -8.944 1.00 80.19 71 THR A O 1
ATOM 528 N N . ALA A 1 72 ? 12.530 1.095 -8.978 1.00 80.88 72 ALA A N 1
ATOM 529 C CA . ALA A 1 72 ? 13.658 0.824 -8.089 1.00 80.88 72 ALA A CA 1
ATOM 530 C C . ALA A 1 72 ? 13.213 0.530 -6.643 1.00 80.88 72 ALA A C 1
ATOM 532 O O . ALA A 1 72 ? 13.860 -0.258 -5.958 1.00 80.88 72 ALA A O 1
ATOM 533 N N . LEU A 1 73 ? 12.095 1.120 -6.205 1.00 84.31 73 LEU A N 1
ATOM 534 C CA . LEU A 1 73 ? 11.549 0.954 -4.857 1.00 84.31 73 LEU A CA 1
ATOM 535 C C . LEU A 1 73 ? 10.886 -0.419 -4.679 1.00 84.31 73 LEU A C 1
ATOM 537 O O . LEU A 1 73 ? 10.210 -0.921 -5.582 1.00 84.31 73 LEU A O 1
ATOM 541 N N . SER A 1 74 ? 11.075 -1.038 -3.514 1.00 89.81 74 SER A N 1
ATOM 542 C CA . SER A 1 74 ? 10.628 -2.408 -3.243 1.00 89.81 74 SER A CA 1
ATOM 543 C C . SER A 1 74 ? 10.448 -2.678 -1.750 1.00 89.81 74 SER A C 1
ATOM 545 O O . SER A 1 74 ? 10.651 -1.788 -0.936 1.00 89.81 74 SER A O 1
ATOM 547 N N . GLY A 1 75 ? 10.083 -3.906 -1.376 1.00 87.19 75 GLY A N 1
ATOM 548 C CA . GLY A 1 75 ? 9.978 -4.314 0.029 1.00 87.19 75 GLY A CA 1
ATOM 549 C C . GLY A 1 75 ? 11.318 -4.589 0.728 1.00 87.19 75 GLY A C 1
ATOM 550 O O . GLY A 1 75 ? 11.322 -5.294 1.730 1.00 87.19 75 GLY A O 1
ATOM 551 N N . GLU A 1 76 ? 12.449 -4.117 0.186 1.00 86.38 76 GLU A N 1
ATOM 552 C CA . GLU A 1 76 ? 13.796 -4.230 0.782 1.00 86.38 76 GLU A CA 1
ATOM 553 C C . GLU A 1 76 ? 14.153 -5.646 1.283 1.00 86.38 76 GLU A C 1
ATOM 555 O O . GLU A 1 76 ? 14.643 -5.857 2.391 1.00 86.38 76 GLU A O 1
ATOM 560 N N . GLY A 1 77 ? 13.882 -6.657 0.454 1.00 87.06 77 GLY A N 1
ATOM 561 C CA . GLY A 1 77 ? 14.110 -8.073 0.759 1.00 87.06 77 GLY A CA 1
ATOM 562 C C . GLY A 1 77 ? 12.914 -8.797 1.384 1.00 87.06 77 GLY A C 1
ATOM 563 O O . GLY A 1 77 ? 12.950 -10.022 1.506 1.00 87.06 77 GLY A O 1
ATOM 564 N N . VAL A 1 78 ? 11.831 -8.086 1.704 1.00 88.75 78 VAL A N 1
ATOM 565 C CA . VAL A 1 78 ? 10.605 -8.635 2.298 1.00 88.75 78 VAL A CA 1
ATOM 566 C C . VAL A 1 78 ? 9.456 -8.612 1.290 1.00 88.75 78 VAL A C 1
ATOM 568 O O . VAL A 1 78 ? 9.219 -7.622 0.602 1.00 88.75 78 VAL A O 1
ATOM 571 N N . LEU A 1 79 ? 8.714 -9.718 1.190 1.00 90.81 79 LEU A N 1
ATOM 572 C CA . LEU A 1 79 ? 7.448 -9.747 0.454 1.00 90.81 79 LEU A CA 1
ATOM 573 C C . LEU A 1 79 ? 6.364 -9.131 1.339 1.00 90.81 79 LEU A C 1
ATOM 575 O O . LEU A 1 79 ? 6.067 -9.675 2.400 1.00 90.81 79 LEU A O 1
ATOM 579 N N . ILE A 1 80 ? 5.773 -8.023 0.899 1.00 89.81 80 ILE A N 1
ATOM 580 C CA . ILE A 1 80 ? 4.744 -7.314 1.668 1.00 89.81 80 ILE A CA 1
ATOM 581 C C . ILE A 1 80 ? 3.393 -7.543 0.998 1.00 89.81 80 ILE A C 1
ATOM 583 O O . ILE A 1 80 ? 3.234 -7.235 -0.183 1.00 89.81 80 ILE A O 1
ATOM 587 N N . GLU A 1 81 ? 2.429 -8.077 1.744 1.00 91.81 81 GLU A N 1
ATOM 588 C CA . GLU A 1 81 ? 1.042 -8.233 1.304 1.00 91.81 81 GLU A CA 1
ATOM 589 C C . GLU A 1 81 ? 0.207 -7.029 1.749 1.00 91.81 81 GLU A C 1
ATOM 591 O O . GLU A 1 81 ? 0.148 -6.687 2.929 1.00 91.81 81 GLU A O 1
ATOM 596 N N . LEU A 1 82 ? -0.457 -6.397 0.787 1.00 88.50 82 LEU A N 1
ATOM 597 C CA . LEU A 1 82 ? -1.450 -5.356 1.005 1.00 88.50 82 LEU A CA 1
ATOM 598 C C . LEU A 1 82 ? -2.827 -6.008 0.928 1.00 88.50 82 LEU A C 1
ATOM 600 O O . LEU A 1 82 ? -3.189 -6.562 -0.111 1.00 88.50 82 LEU A O 1
ATOM 604 N N . VAL A 1 83 ? -3.594 -5.933 2.013 1.00 87.88 83 VAL A N 1
ATOM 605 C CA . VAL A 1 83 ? -4.939 -6.511 2.106 1.00 87.88 83 VAL A CA 1
ATOM 606 C C . VAL A 1 83 ? -5.960 -5.384 2.188 1.00 87.88 83 VAL A C 1
ATOM 608 O O . VAL A 1 83 ? -5.866 -4.520 3.059 1.00 87.88 83 VAL A O 1
ATOM 611 N N . GLN A 1 84 ? -6.951 -5.395 1.295 1.00 85.81 84 GLN A N 1
ATOM 612 C CA . GLN A 1 84 ? -8.069 -4.457 1.355 1.00 85.81 84 GLN A CA 1
ATOM 613 C C . GLN A 1 84 ? -8.824 -4.641 2.674 1.00 85.81 84 GLN A C 1
ATOM 615 O O . GLN A 1 84 ? -9.211 -5.757 3.027 1.00 85.81 84 GLN A O 1
ATOM 620 N N . ALA A 1 85 ? -9.069 -3.541 3.387 1.00 83.88 85 ALA A N 1
ATOM 621 C CA . ALA A 1 85 ? -9.878 -3.579 4.596 1.00 83.88 85 ALA A CA 1
ATOM 622 C C . ALA A 1 85 ? -11.276 -4.161 4.293 1.00 83.88 85 ALA A C 1
ATOM 624 O O . ALA A 1 85 ? -11.851 -3.840 3.251 1.00 83.88 85 ALA A O 1
ATOM 625 N N . PRO A 1 86 ? -11.850 -4.989 5.181 1.00 82.62 86 PRO A N 1
ATOM 626 C CA . PRO A 1 86 ? -13.217 -5.475 5.024 1.00 82.62 86 PRO A CA 1
ATOM 627 C C . PRO A 1 86 ? -14.247 -4.334 4.970 1.00 82.62 86 PRO A C 1
ATOM 629 O O . PRO A 1 86 ? -14.069 -3.304 5.624 1.00 82.62 86 PRO A O 1
ATOM 632 N N . ASP A 1 87 ? -15.365 -4.538 4.266 1.00 85.12 87 ASP A N 1
ATOM 633 C CA . ASP A 1 87 ? -16.410 -3.518 4.058 1.00 85.12 87 ASP A CA 1
ATOM 634 C C . ASP A 1 87 ? -16.911 -2.868 5.353 1.00 85.12 87 ASP A C 1
ATOM 636 O O . ASP A 1 87 ? -17.202 -1.674 5.385 1.00 85.12 87 ASP A O 1
ATOM 640 N N . ASN A 1 88 ? -17.034 -3.638 6.436 1.00 84.94 88 ASN A N 1
ATOM 641 C CA . ASN A 1 88 ? -17.485 -3.110 7.722 1.00 84.94 88 ASN A CA 1
ATOM 642 C C . ASN A 1 88 ? -16.468 -2.141 8.345 1.00 84.94 88 ASN A C 1
ATOM 644 O O . ASN A 1 88 ? -16.879 -1.203 9.023 1.00 84.94 88 ASN A O 1
ATOM 648 N N . ILE A 1 89 ? -15.170 -2.338 8.101 1.00 83.81 89 ILE A N 1
ATOM 649 C CA . ILE A 1 89 ? -14.110 -1.434 8.562 1.00 83.81 89 ILE A CA 1
ATOM 650 C C . ILE A 1 89 ? -14.094 -0.159 7.721 1.00 83.81 89 ILE A C 1
ATOM 652 O O . ILE A 1 89 ? -14.013 0.928 8.287 1.00 83.81 89 ILE A O 1
ATOM 656 N N . ILE A 1 90 ? -14.241 -0.279 6.396 1.00 82.38 90 ILE A N 1
ATOM 657 C CA . ILE A 1 90 ? -14.336 0.879 5.492 1.00 82.38 90 ILE A CA 1
ATOM 658 C C . ILE A 1 90 ? -15.509 1.771 5.912 1.00 82.38 90 ILE A C 1
ATOM 660 O O . ILE A 1 90 ? -15.314 2.947 6.203 1.00 82.38 90 ILE A O 1
ATOM 664 N N . LYS A 1 91 ? -16.705 1.185 6.051 1.00 85.12 91 LYS A N 1
ATOM 665 C CA . LYS A 1 91 ? -17.918 1.906 6.468 1.00 85.12 91 LYS A CA 1
ATOM 666 C C . LYS A 1 91 ? -17.763 2.565 7.838 1.00 85.12 91 LYS A C 1
ATOM 668 O O . LYS A 1 91 ? -18.215 3.689 8.034 1.00 85.12 91 LYS A O 1
ATOM 673 N N . ALA A 1 92 ? -17.132 1.878 8.793 1.00 84.06 92 ALA A N 1
ATOM 674 C CA . ALA A 1 92 ? -16.880 2.440 10.116 1.00 84.06 92 ALA A CA 1
ATOM 675 C C . ALA A 1 92 ? -15.917 3.636 10.059 1.00 84.06 92 ALA A C 1
ATOM 677 O O . ALA A 1 92 ? -16.133 4.616 10.768 1.00 84.06 92 ALA A O 1
ATOM 678 N N . PHE A 1 93 ? -14.884 3.569 9.213 1.00 79.81 93 PHE A N 1
ATOM 679 C CA . PHE A 1 93 ? -13.925 4.657 9.037 1.00 79.81 93 PHE A CA 1
ATOM 680 C C . PHE A 1 93 ? -14.545 5.870 8.330 1.00 79.81 93 PHE A C 1
ATOM 682 O O . PHE A 1 93 ? -14.338 7.001 8.761 1.00 79.81 93 PHE A O 1
ATOM 689 N N . GLU A 1 94 ? -15.355 5.657 7.291 1.00 82.88 94 GLU A N 1
ATOM 690 C CA . GLU A 1 94 ? -16.087 6.736 6.612 1.00 82.88 94 GLU A CA 1
ATOM 691 C C . GLU A 1 94 ? -17.039 7.464 7.569 1.00 82.88 94 GLU A C 1
ATOM 693 O O . GLU A 1 94 ? -17.051 8.692 7.610 1.00 82.88 94 GLU A O 1
ATOM 698 N N . ALA A 1 95 ? -17.753 6.724 8.422 1.00 85.38 95 ALA A N 1
ATOM 699 C CA . ALA A 1 95 ? -18.702 7.291 9.381 1.00 85.38 95 ALA A CA 1
ATOM 700 C C . ALA A 1 95 ? -18.071 8.202 10.454 1.00 85.38 95 ALA A C 1
ATOM 702 O O . ALA A 1 95 ? -18.788 8.960 11.110 1.00 85.38 95 ALA A O 1
ATOM 703 N N . ILE A 1 96 ? -16.752 8.127 10.665 1.00 83.94 96 ILE A N 1
ATOM 704 C CA . ILE A 1 96 ? -16.027 8.974 11.628 1.00 83.94 96 ILE A CA 1
ATOM 705 C C . ILE A 1 96 ? -15.199 10.076 10.961 1.00 83.94 96 ILE A C 1
ATOM 707 O O . ILE A 1 96 ? -14.700 10.946 11.667 1.00 83.94 96 ILE A O 1
ATOM 711 N N . LYS A 1 97 ? -15.050 10.054 9.630 1.00 67.50 97 LYS A N 1
ATOM 712 C CA . LYS A 1 97 ? -14.200 10.993 8.880 1.00 67.50 97 LYS A CA 1
ATOM 713 C C . LYS A 1 97 ? -14.835 12.384 8.709 1.00 67.50 97 LYS A C 1
ATOM 715 O O . LYS A 1 97 ? -14.126 13.327 8.384 1.00 67.50 97 LYS A O 1
ATOM 720 N N . GLU A 1 98 ? -16.144 12.510 8.942 1.00 54.44 98 GLU A N 1
ATOM 721 C CA . GLU A 1 98 ? -16.910 13.770 8.860 1.00 54.44 98 GLU A CA 1
ATOM 722 C C . GLU A 1 98 ? -17.182 14.440 10.229 1.00 54.44 98 GLU A C 1
ATOM 724 O O . GLU A 1 98 ? -18.067 15.290 10.340 1.00 54.44 98 GLU A O 1
ATOM 729 N N . LYS A 1 99 ? -16.444 14.074 11.284 1.00 48.12 99 LYS A N 1
ATOM 730 C CA . LYS A 1 99 ? -16.468 14.761 12.589 1.00 48.12 99 LYS A CA 1
ATOM 731 C C . LYS A 1 99 ? -15.142 15.446 12.872 1.00 48.12 99 LYS A C 1
ATOM 733 O O . LYS A 1 99 ? -15.196 16.531 13.490 1.00 48.12 99 LYS A O 1
#

Radius of gyration: 15.02 Å; chains: 1; bounding box: 34×34×35 Å

pLDDT: mean 83.49, std 8.6, range [48.12, 93.44]

Organism: Phytophthora infestans (NCBI:txid4787)

Secondary structure (DSSP, 8-state):
-EEEEEEETTTTEEEEEEEESSGGG-EEEEEEEESSTTS-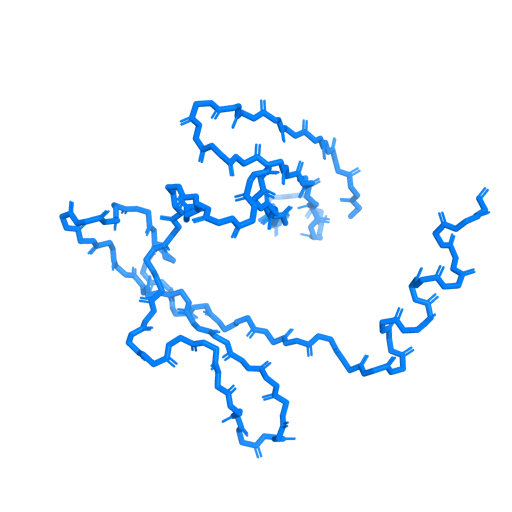-S---BPTT-SEE-TTSSEEEEE-SS-BTTB----TT--EEEEPPPHHHHHHHHHHHT-

Foldseek 3Di:
DFPDWDDDPPQQWTWTWDWDDDDPPIDIDIDIDGNDNVDDGLDAAWDPPAWDQDPVRWTKTWWACQADPSHRHTVVNDIDMDTDDDPVVVVVVVVPPVD